Protein AF-A0A4R2NAQ8-F1 (afdb_monomer)

pLDDT: mean 92.8, std 4.32, range [77.75, 96.44]

Sequence (37 aa):
ALAIGTGYRVNEGFSARAGFALSGGDVSGGAGINYEW

Nearest PDB structures (foldseek):
  5iso-assembly1_B  TM=6.345E-01  e=2.536E+00  Homo sapiens
  5iso-assembly2_D  TM=6.337E-01  e=3.295E+00  Homo sapiens
  7myj-assembly2_D  TM=6.315E-01  e=3.086E+00  Homo sapiens
  6b2e-assembly1_B  TM=6.302E-01  e=3.518E+00  Homo sapiens
  2qlv-assembly2_E  TM=5.389E-01  e=2.224E+00  Saccharomyces cerevisiae

Radius of gyration: 12.38 Å; Cα contacts (8 Å, |Δi|>4): 68; chains: 1; bounding box: 28×10×33 Å

Secondary structure (DSSP, 8-state):
-EEEEEEEEEETTEEEEEEEEEETTEEEEEEEEEE--

Foldseek 3Di:
DDKDKDKDDPDPFKIKIWIWDDDPNDIDIDIDMGGDD

Mean predicted aligned error: 3.63 Å

Structure (mmCIF, N/CA/C/O backbone):
data_AF-A0A4R2NAQ8-F1
#
_entry.id   AF-A0A4R2NAQ8-F1
#
loop_
_atom_site.group_PDB
_atom_site.id
_atom_site.type_symbol
_atom_site.label_atom_id
_atom_site.label_alt_id
_atom_site.label_comp_id
_atom_site.label_asym_id
_atom_site.label_entity_id
_atom_site.label_seq_id
_atom_site.pdbx_PDB_ins_code
_atom_site.Cartn_x
_atom_site.Cartn_y
_atom_site.Cartn_z
_atom_site.occupancy
_atom_site.B_iso_or_equiv
_atom_site.auth_seq_id
_atom_site.auth_comp_id
_atom_site.auth_asym_id
_atom_site.auth_atom_id
_atom_site.pdbx_PDB_model_num
ATOM 1 N N . ALA A 1 1 ? 3.580 -9.162 -16.307 1.00 78.94 1 ALA A N 1
ATOM 2 C CA . ALA A 1 1 ? 3.409 -8.025 -15.383 1.00 78.94 1 ALA A CA 1
ATOM 3 C C . ALA A 1 1 ? 3.902 -8.438 -13.999 1.00 78.94 1 ALA A C 1
ATOM 5 O O . ALA A 1 1 ? 3.659 -9.579 -13.619 1.00 78.94 1 ALA A O 1
ATOM 6 N N . LEU A 1 2 ? 4.617 -7.564 -13.288 1.00 89.38 2 LEU A N 1
ATOM 7 C CA . LEU A 1 2 ? 5.075 -7.764 -11.906 1.00 89.38 2 LEU A CA 1
ATOM 8 C C . LEU A 1 2 ? 4.268 -6.838 -10.998 1.00 89.38 2 LEU A C 1
ATOM 10 O O . LEU A 1 2 ? 4.210 -5.646 -11.272 1.00 89.38 2 LEU A O 1
ATOM 14 N N . ALA A 1 3 ? 3.672 -7.353 -9.927 1.00 93.50 3 ALA A N 1
ATOM 15 C CA .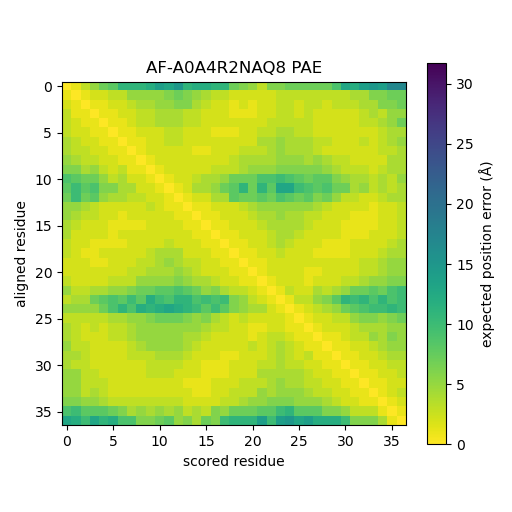 ALA A 1 3 ? 2.935 -6.540 -8.966 1.00 93.50 3 ALA A CA 1
ATOM 16 C C . ALA A 1 3 ? 3.499 -6.723 -7.557 1.00 93.50 3 ALA A C 1
ATOM 18 O O . ALA A 1 3 ? 3.819 -7.842 -7.157 1.00 93.50 3 ALA A O 1
ATOM 19 N N . ILE A 1 4 ? 3.598 -5.623 -6.813 1.00 94.44 4 ILE A N 1
ATOM 20 C CA . ILE A 1 4 ? 3.965 -5.612 -5.399 1.00 94.44 4 ILE A CA 1
ATOM 21 C C . ILE A 1 4 ? 3.005 -4.703 -4.640 1.00 94.44 4 ILE A C 1
ATOM 23 O O . ILE A 1 4 ? 2.637 -3.625 -5.104 1.00 94.44 4 ILE A O 1
ATOM 27 N N . GLY A 1 5 ? 2.582 -5.136 -3.461 1.00 94.44 5 GLY A N 1
ATOM 28 C CA . GLY A 1 5 ? 1.683 -4.360 -2.626 1.00 94.44 5 GLY A CA 1
ATOM 29 C C . GLY A 1 5 ? 1.816 -4.732 -1.164 1.00 94.44 5 GLY A C 1
ATOM 30 O O . GLY A 1 5 ? 2.313 -5.803 -0.818 1.00 94.44 5 GLY A O 1
ATOM 31 N N . THR A 1 6 ? 1.362 -3.820 -0.320 1.00 95.88 6 THR A 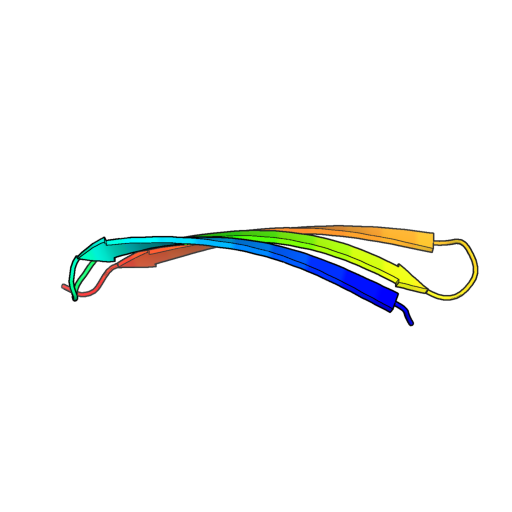N 1
ATOM 32 C CA . THR A 1 6 ? 1.248 -3.996 1.119 1.00 95.88 6 THR A CA 1
ATOM 33 C C . THR A 1 6 ? -0.188 -3.732 1.545 1.00 95.88 6 THR A C 1
ATOM 35 O O . THR A 1 6 ? -0.937 -2.994 0.899 1.00 95.88 6 THR A O 1
ATOM 38 N N . GLY A 1 7 ? -0.599 -4.350 2.638 1.00 95.56 7 GLY A N 1
ATOM 39 C CA . GLY A 1 7 ? -1.908 -4.122 3.215 1.00 95.56 7 GLY A CA 1
ATOM 40 C C . GLY A 1 7 ? -1.879 -4.357 4.708 1.00 95.56 7 GLY A C 1
ATOM 41 O O . GLY A 1 7 ? -1.081 -5.148 5.209 1.00 95.56 7 GLY A O 1
ATOM 42 N N . TYR A 1 8 ? -2.763 -3.657 5.406 1.00 95.44 8 TYR A N 1
ATOM 43 C CA . TYR A 1 8 ? -2.958 -3.808 6.834 1.00 95.44 8 TYR A CA 1
ATOM 44 C C . TYR A 1 8 ? -4.428 -4.086 7.126 1.00 95.44 8 TYR A C 1
ATOM 46 O O . TYR A 1 8 ? -5.324 -3.373 6.663 1.00 95.44 8 TYR A O 1
ATOM 54 N N . ARG A 1 9 ? -4.675 -5.140 7.903 1.00 94.94 9 ARG A N 1
ATOM 55 C CA . ARG A 1 9 ? -5.997 -5.454 8.439 1.00 94.94 9 ARG A CA 1
ATOM 56 C C . ARG A 1 9 ? -6.055 -4.943 9.871 1.00 94.94 9 ARG A C 1
ATOM 58 O O . ARG A 1 9 ? -5.305 -5.424 10.713 1.00 94.94 9 ARG A O 1
ATOM 65 N N . VAL A 1 10 ? -6.914 -3.955 10.120 1.00 91.88 10 VAL A N 1
ATOM 66 C CA . VAL A 1 10 ? -7.054 -3.338 11.449 1.00 91.88 10 VAL A CA 1
ATOM 67 C C . VAL A 1 10 ? -7.935 -4.209 12.340 1.00 91.88 10 VAL A C 1
ATOM 69 O O . VAL A 1 10 ? -7.604 -4.427 13.499 1.00 91.88 10 VAL A O 1
ATOM 72 N N . ASN A 1 11 ? -9.038 -4.726 11.798 1.00 90.50 11 ASN A N 1
ATOM 73 C CA . ASN A 1 11 ? -9.946 -5.660 12.466 1.00 90.50 11 ASN A CA 1
ATOM 74 C C . ASN A 1 11 ? -10.746 -6.460 11.412 1.00 90.50 11 ASN A C 1
ATOM 76 O O . ASN A 1 11 ? -10.460 -6.373 10.213 1.00 90.50 11 ASN A O 1
ATOM 80 N N . GLU A 1 12 ? -11.720 -7.268 11.843 1.00 87.50 12 GLU A N 1
ATOM 81 C CA . GLU A 1 12 ? -12.580 -8.038 10.926 1.00 87.50 12 GLU A CA 1
ATOM 82 C C . GLU A 1 12 ? -13.357 -7.141 9.955 1.00 87.50 12 GLU A C 1
ATOM 84 O O . GLU A 1 12 ? -13.445 -7.475 8.776 1.00 87.50 12 GLU A O 1
ATOM 89 N N . GLY A 1 13 ? -13.796 -5.964 10.410 1.00 91.06 13 GLY A N 1
ATOM 90 C CA . GLY A 1 13 ? -14.602 -5.029 9.627 1.00 91.06 13 GLY A CA 1
ATOM 91 C C . GLY A 1 13 ? -13.832 -3.928 8.895 1.00 91.06 13 GLY A C 1
ATOM 92 O O . GLY A 1 13 ? -14.472 -3.101 8.262 1.00 91.06 13 GLY A O 1
ATOM 93 N N . PHE A 1 14 ? -12.497 -3.855 8.969 1.00 95.19 14 PHE A N 1
ATOM 94 C CA . PHE A 1 14 ? -11.713 -2.800 8.315 1.00 95.19 14 PHE A CA 1
ATOM 95 C C . PHE A 1 14 ? -10.327 -3.276 7.869 1.00 95.19 14 PHE A C 1
ATOM 97 O O . PHE A 1 14 ? -9.499 -3.751 8.657 1.00 95.19 14 PHE A O 1
ATOM 104 N N . SER A 1 15 ? -10.030 -3.072 6.585 1.00 95.62 15 SER A N 1
ATOM 105 C CA . SER A 1 15 ? -8.711 -3.337 6.003 1.00 95.62 15 SER A CA 1
ATOM 106 C C . SER A 1 15 ? -8.347 -2.310 4.939 1.00 95.62 15 SER A C 1
ATOM 108 O O . SER A 1 15 ? -9.207 -1.832 4.204 1.00 95.62 15 SER A O 1
ATOM 110 N N . ALA A 1 16 ? -7.059 -2.006 4.820 1.00 96.44 16 ALA A N 1
ATOM 111 C CA . ALA A 1 16 ? -6.520 -1.125 3.794 1.00 96.44 16 ALA A CA 1
ATOM 112 C C . ALA A 1 16 ? -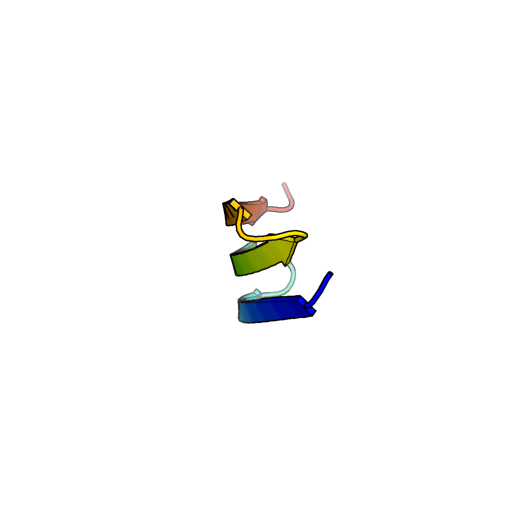5.402 -1.828 3.019 1.00 96.44 16 ALA A C 1
ATOM 114 O O . ALA A 1 16 ? -4.647 -2.627 3.575 1.00 96.44 16 ALA A O 1
ATOM 115 N N . ARG A 1 17 ? -5.289 -1.531 1.726 1.00 95.50 17 ARG A N 1
ATOM 116 C CA . ARG A 1 17 ? -4.257 -2.064 0.830 1.00 95.50 17 ARG A CA 1
ATOM 117 C C . ARG A 1 17 ? -3.772 -0.991 -0.129 1.00 95.50 17 ARG A C 1
ATOM 119 O O . ARG A 1 17 ? -4.556 -0.157 -0.573 1.00 95.50 17 ARG A O 1
ATOM 126 N N . ALA A 1 18 ? -2.496 -1.052 -0.472 1.00 96.00 18 ALA A N 1
ATOM 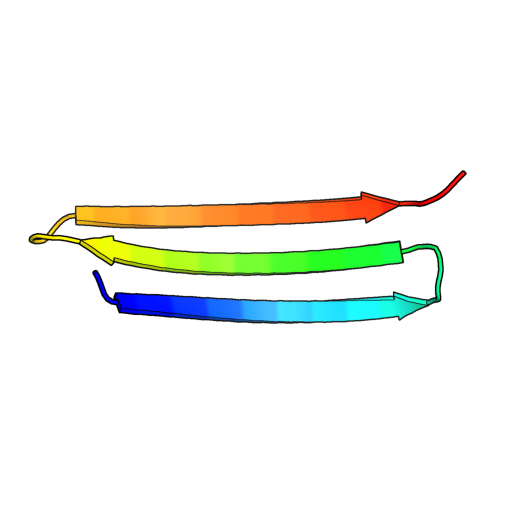127 C CA . ALA A 1 18 ? -1.872 -0.225 -1.490 1.00 96.00 18 ALA A CA 1
ATOM 128 C C . ALA A 1 18 ? -0.839 -1.051 -2.257 1.00 96.00 18 ALA A C 1
ATOM 130 O O . ALA A 1 18 ? -0.152 -1.896 -1.685 1.00 96.00 18 ALA A O 1
ATOM 131 N N . GLY A 1 19 ? -0.711 -0.817 -3.555 1.00 96.25 19 GLY A N 1
ATOM 132 C CA . GLY A 1 19 ? 0.265 -1.528 -4.366 1.00 96.25 19 GLY A CA 1
ATOM 133 C C . GLY A 1 19 ? 0.465 -0.916 -5.737 1.00 96.25 19 GLY A C 1
ATOM 134 O O . GLY A 1 19 ? -0.286 -0.041 -6.169 1.00 96.25 19 GLY A O 1
ATOM 135 N N . PHE A 1 20 ? 1.496 -1.408 -6.409 1.00 94.94 20 PHE A N 1
ATOM 136 C CA . PHE A 1 20 ? 1.900 -0.994 -7.740 1.00 94.94 20 PHE A CA 1
ATOM 137 C C . PHE A 1 20 ? 2.131 -2.220 -8.618 1.00 94.94 20 PHE A C 1
ATOM 139 O O . PHE A 1 20 ? 2.604 -3.262 -8.157 1.00 94.94 20 PHE A O 1
ATOM 146 N N . ALA A 1 21 ? 1.814 -2.087 -9.898 1.00 95.50 21 ALA A N 1
ATOM 147 C CA . ALA A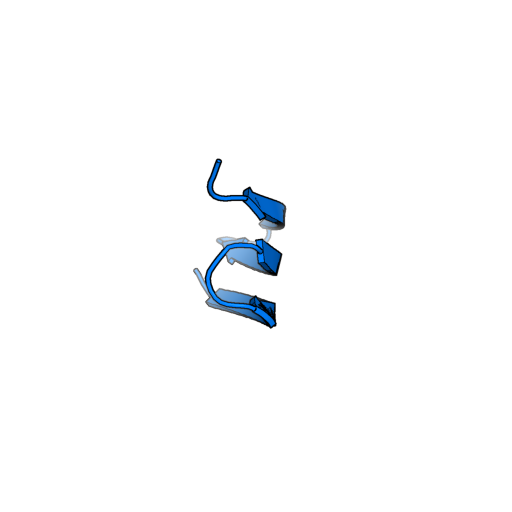 1 21 ? 2.063 -3.086 -10.917 1.00 95.50 21 ALA A CA 1
ATOM 148 C C . ALA A 1 21 ? 2.858 -2.479 -12.076 1.00 95.50 21 ALA A C 1
ATOM 150 O O . ALA A 1 21 ? 2.552 -1.390 -12.558 1.00 95.50 21 ALA A O 1
ATOM 151 N N . LEU A 1 22 ? 3.866 -3.223 -12.521 1.00 94.88 22 LEU A N 1
ATOM 152 C CA . LEU A 1 22 ? 4.697 -2.966 -13.686 1.00 94.88 22 LEU A CA 1
ATOM 153 C C . LEU A 1 22 ? 4.262 -3.891 -14.824 1.00 94.88 22 LEU A C 1
ATOM 155 O O . LEU A 1 22 ? 4.293 -5.123 -14.692 1.00 94.88 22 LEU A O 1
ATOM 159 N N . SER A 1 23 ? 3.894 -3.318 -15.963 1.00 93.81 23 SER A N 1
ATOM 160 C CA . SER A 1 23 ? 3.557 -4.078 -17.165 1.00 93.81 23 SER A CA 1
ATOM 161 C C . SER A 1 23 ? 4.086 -3.366 -18.399 1.00 93.81 23 SER A C 1
ATOM 163 O O . SER A 1 23 ? 3.663 -2.262 -18.694 1.00 93.81 23 SER A O 1
ATOM 165 N N . GLY A 1 24 ? 5.020 -3.989 -19.123 1.00 86.44 24 GLY A N 1
ATOM 166 C CA . GLY A 1 24 ? 5.478 -3.472 -20.420 1.00 86.44 24 GLY A CA 1
ATOM 167 C C . GLY A 1 24 ? 6.182 -2.108 -20.389 1.00 86.44 24 GLY A C 1
ATOM 168 O O . GLY A 1 24 ? 6.272 -1.473 -21.429 1.00 86.44 24 GLY A O 1
ATOM 169 N N . GLY A 1 25 ? 6.682 -1.662 -19.232 1.00 88.44 25 GLY A N 1
ATOM 170 C CA . GLY A 1 25 ? 7.260 -0.323 -19.047 1.00 88.44 25 GLY A CA 1
ATOM 171 C C . GLY A 1 25 ? 6.303 0.671 -18.385 1.00 88.44 25 GLY A C 1
ATOM 172 O O . GLY A 1 25 ? 6.761 1.667 -17.833 1.00 88.44 25 GLY A O 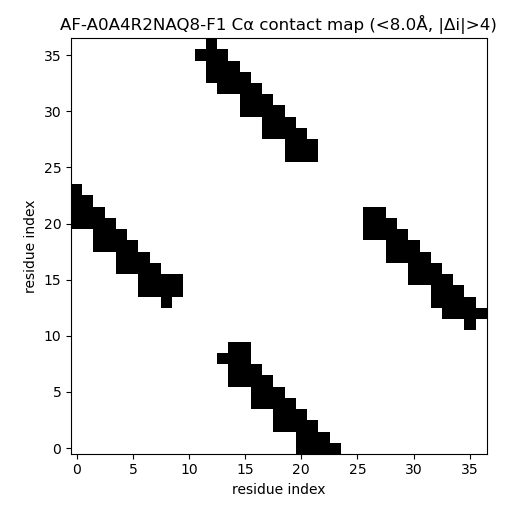1
ATOM 173 N N . ASP A 1 26 ? 5.008 0.355 -18.338 1.00 92.88 26 ASP A N 1
ATOM 174 C CA . ASP A 1 26 ? 4.013 1.151 -17.630 1.00 92.88 26 ASP A CA 1
ATOM 175 C C . ASP A 1 26 ? 3.958 0.777 -16.145 1.00 92.88 26 ASP A C 1
ATOM 177 O O . ASP A 1 26 ? 3.997 -0.403 -15.770 1.00 92.88 26 ASP A O 1
ATOM 181 N N . VAL A 1 27 ? 3.831 1.800 -15.297 1.00 93.75 27 VAL A N 1
ATOM 182 C CA . VAL A 1 27 ? 3.596 1.664 -13.856 1.00 93.75 27 VAL A CA 1
ATOM 183 C C . VAL A 1 27 ? 2.172 2.105 -13.557 1.00 93.75 27 VAL A C 1
ATOM 185 O O . VAL A 1 27 ? 1.788 3.237 -13.838 1.00 93.75 27 VAL A O 1
ATOM 188 N N . SER A 1 28 ? 1.397 1.219 -12.940 1.00 94.19 28 SER A N 1
ATOM 189 C CA . SER A 1 28 ? 0.055 1.516 -12.439 1.00 94.19 28 SER A CA 1
ATOM 190 C C . SER A 1 28 ? 0.020 1.318 -10.928 1.00 94.19 28 SER A C 1
ATOM 192 O O . SER A 1 28 ? 0.600 0.369 -10.405 1.00 94.19 28 SER A O 1
ATOM 194 N N . GLY A 1 29 ? -0.614 2.244 -10.213 1.00 94.75 29 GLY A N 1
ATOM 195 C CA . GLY A 1 29 ? -0.750 2.208 -8.758 1.00 94.75 29 GLY A CA 1
ATOM 196 C C . GLY A 1 29 ? -2.212 2.172 -8.344 1.00 94.75 29 GLY A C 1
ATOM 197 O O . GLY A 1 29 ? -3.066 2.737 -9.026 1.00 94.75 29 GLY A O 1
ATOM 198 N N . GLY A 1 30 ? -2.497 1.522 -7.219 1.00 94.62 30 GLY A N 1
ATOM 199 C CA . GLY A 1 30 ? -3.837 1.460 -6.652 1.00 94.62 30 GLY A CA 1
ATOM 200 C C . GLY A 1 30 ? -3.809 1.401 -5.132 1.00 94.62 30 GLY A C 1
ATOM 201 O O . GLY A 1 30 ? -2.928 0.785 -4.531 1.00 94.62 30 GLY A O 1
ATOM 202 N N . ALA A 1 31 ? -4.802 2.029 -4.512 1.00 96.06 31 ALA A N 1
ATOM 203 C CA . ALA A 1 31 ? -5.077 1.921 -3.088 1.00 96.06 31 ALA A CA 1
ATOM 204 C C . ALA A 1 31 ? -6.564 1.632 -2.882 1.00 96.06 31 ALA A C 1
ATOM 206 O O . ALA A 1 31 ? -7.404 2.057 -3.675 1.00 96.06 31 ALA A O 1
ATOM 207 N N . GLY A 1 32 ? -6.887 0.888 -1.829 1.00 95.75 32 GLY A N 1
ATOM 208 C CA . GLY A 1 32 ? -8.256 0.511 -1.514 1.00 95.75 32 GLY A CA 1
ATOM 209 C C . GLY A 1 32 ? -8.454 0.293 -0.025 1.00 95.75 32 GLY A C 1
ATOM 210 O O . GLY A 1 32 ? -7.550 -0.156 0.681 1.00 95.75 32 GLY A O 1
ATOM 211 N N . ILE A 1 33 ? -9.663 0.591 0.431 1.00 95.44 33 ILE A N 1
ATOM 212 C CA . ILE A 1 33 ? -10.121 0.370 1.798 1.00 95.44 33 ILE A CA 1
ATOM 213 C C . ILE A 1 33 ? -11.362 -0.514 1.704 1.00 95.44 33 ILE A C 1
ATOM 215 O O . ILE A 1 33 ? -12.216 -0.280 0.852 1.00 95.44 33 ILE A O 1
ATOM 219 N N . ASN A 1 34 ? -11.451 -1.531 2.553 1.00 94.62 34 ASN A N 1
ATOM 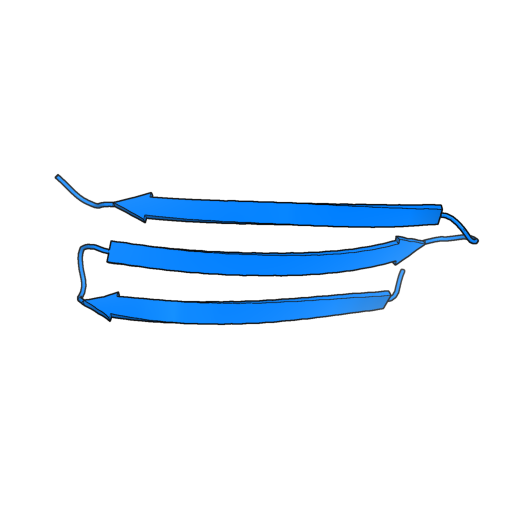220 C CA . ASN A 1 34 ? -12.671 -2.303 2.743 1.00 94.62 34 ASN A CA 1
ATOM 221 C C . ASN A 1 34 ? -13.189 -2.016 4.151 1.00 94.62 34 ASN A C 1
ATOM 223 O O . ASN A 1 34 ? -12.404 -2.069 5.103 1.00 94.62 34 ASN A O 1
ATOM 227 N N . TYR A 1 35 ? -14.488 -1.753 4.260 1.00 92.31 35 TYR A N 1
ATOM 228 C CA . TYR A 1 35 ? -15.199 -1.682 5.527 1.00 92.31 35 TYR A CA 1
ATOM 229 C C . TYR A 1 35 ? -16.454 -2.566 5.461 1.00 92.31 35 TYR A C 1
ATOM 231 O O . TYR A 1 35 ? -17.085 -2.638 4.407 1.00 92.31 35 TYR A O 1
ATOM 239 N N . GLU A 1 36 ? -1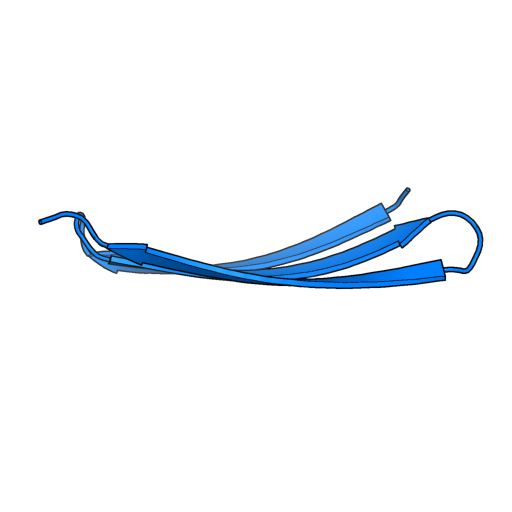6.790 -3.246 6.554 1.00 88.88 36 GLU A N 1
ATOM 240 C CA . GLU A 1 36 ? -18.025 -4.027 6.718 1.00 88.88 36 GLU A CA 1
ATOM 241 C C . GLU A 1 36 ? -18.955 -3.272 7.679 1.00 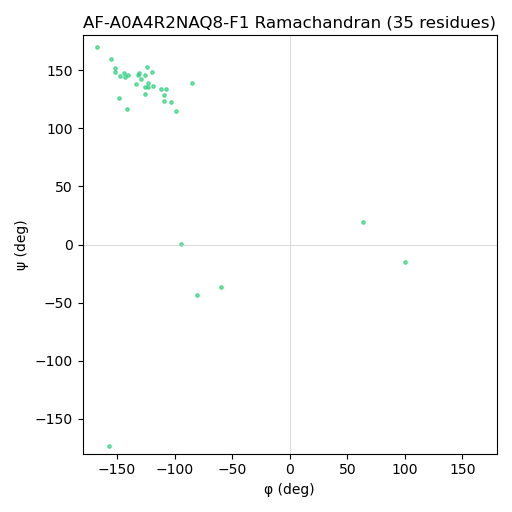88.88 36 GLU A C 1
ATOM 243 O O . GLU A 1 36 ? -18.483 -2.734 8.685 1.00 88.88 36 GLU A O 1
ATOM 248 N N . TRP A 1 37 ? -20.238 -3.157 7.327 1.00 77.75 37 TRP A N 1
ATOM 249 C CA . TRP A 1 37 ? -21.254 -2.390 8.058 1.00 77.75 37 TRP A CA 1
ATOM 250 C C . TRP A 1 37 ? -22.479 -3.255 8.320 1.00 77.75 37 TRP A C 1
ATOM 252 O O . TRP A 1 37 ? -22.861 -3.996 7.384 1.00 77.75 37 TRP A O 1
#

InterPro domains:
  IPR005594 Trimeric autotransporter adhesin YadA-like, C-terminal membrane anchor domain [PF03895] (1-37)
  IPR045584 Pilin-like [SSF54523] (1-37)

Solvent-accessible surface area (backbone atoms only — not comparable to full-atom values): 2278 Å² total; per-residue (Å²): 115,54,73,55,69,53,69,51,73,82,53,98,47,32,35,41,38,39,35,40,35,41,48,99,88,46,78,48,75,51,73,52,74,49,75,64,132

Organism: NCBI:txid271160